Protein AF-A0A5B9VTQ6-F1 (afdb_monomer)

Radius of gyration: 16.83 Å; Cα contacts (8 Å, |Δi|>4): 17; chains: 1; bounding box: 53×27×34 Å

Structure (mmCIF, N/CA/C/O backbone):
data_AF-A0A5B9VTQ6-F1
#
_entry.id   AF-A0A5B9VTQ6-F1
#
loop_
_atom_site.group_PDB
_atom_site.id
_atom_site.type_symbol
_atom_site.label_atom_id
_atom_site.label_alt_id
_atom_site.label_comp_id
_atom_site.label_asym_id
_atom_site.label_entity_id
_atom_site.label_seq_id
_atom_site.pdbx_PDB_ins_code
_atom_site.Cartn_x
_atom_site.Cartn_y
_atom_site.Cartn_z
_atom_site.occupancy
_atom_site.B_iso_or_equiv
_atom_site.auth_seq_id
_atom_site.auth_comp_id
_atom_site.auth_asym_id
_atom_site.auth_atom_id
_atom_site.pdbx_PDB_model_num
ATOM 1 N N . MET A 1 1 ? 37.459 -4.985 -13.655 1.00 42.66 1 MET A N 1
ATOM 2 C CA . MET A 1 1 ? 36.000 -5.107 -13.435 1.00 42.66 1 MET A CA 1
ATOM 3 C C . MET A 1 1 ? 35.798 -5.673 -12.036 1.00 42.66 1 MET A C 1
ATOM 5 O O . MET A 1 1 ? 36.281 -6.767 -11.787 1.00 42.66 1 MET A O 1
ATOM 9 N N . ALA A 1 2 ? 35.221 -4.911 -11.103 1.00 43.94 2 ALA A N 1
ATOM 10 C CA . ALA A 1 2 ? 35.067 -5.323 -9.704 1.00 43.94 2 ALA A CA 1
ATOM 11 C C . ALA A 1 2 ? 33.641 -5.839 -9.449 1.00 43.94 2 ALA A C 1
ATOM 13 O O . ALA A 1 2 ? 32.670 -5.135 -9.717 1.00 43.94 2 ALA A O 1
ATOM 14 N N . THR A 1 3 ? 33.514 -7.065 -8.946 1.00 49.81 3 THR A N 1
ATOM 15 C CA . THR A 1 3 ? 32.240 -7.690 -8.559 1.00 49.81 3 THR A CA 1
ATOM 16 C C . THR A 1 3 ? 31.780 -7.123 -7.207 1.00 49.81 3 THR A C 1
ATOM 18 O O . THR A 1 3 ? 32.586 -7.089 -6.274 1.00 49.81 3 THR A O 1
ATOM 21 N N . PRO A 1 4 ? 30.520 -6.678 -7.037 1.00 55.19 4 PRO A N 1
ATOM 22 C CA . PRO A 1 4 ? 30.078 -6.109 -5.769 1.00 55.19 4 PRO A CA 1
ATOM 23 C C . PRO A 1 4 ? 29.975 -7.201 -4.694 1.00 55.19 4 PRO A C 1
ATOM 25 O O . PRO A 1 4 ? 29.272 -8.200 -4.851 1.00 55.19 4 PRO A O 1
ATOM 28 N N . GLY A 1 5 ? 30.703 -7.005 -3.591 1.00 49.66 5 GLY A N 1
ATOM 29 C CA . GLY A 1 5 ? 30.769 -7.931 -2.464 1.00 49.66 5 GLY A CA 1
ATOM 30 C C . GLY A 1 5 ? 29.407 -8.151 -1.801 1.00 49.66 5 GLY A C 1
ATOM 31 O O . GLY A 1 5 ? 28.708 -7.207 -1.426 1.00 49.66 5 GLY A O 1
ATOM 32 N N . LYS A 1 6 ? 29.039 -9.423 -1.625 1.00 56.25 6 LYS A N 1
ATOM 33 C CA . LYS A 1 6 ? 27.824 -9.857 -0.928 1.00 56.25 6 LYS A CA 1
ATOM 34 C C . LYS A 1 6 ? 27.898 -9.417 0.538 1.00 56.25 6 LYS A C 1
ATOM 36 O O . LYS A 1 6 ? 28.623 -10.016 1.331 1.00 56.25 6 LYS A O 1
ATOM 41 N N . LYS A 1 7 ? 27.151 -8.372 0.911 1.00 58.88 7 LYS A N 1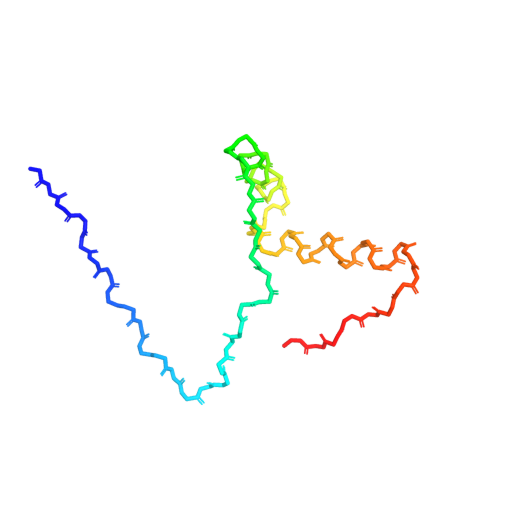
ATOM 42 C CA . LYS A 1 7 ? 27.018 -7.942 2.311 1.00 58.88 7 LYS A CA 1
ATOM 43 C C . LYS A 1 7 ? 26.445 -9.104 3.128 1.00 58.88 7 LYS A C 1
ATOM 45 O O . LYS A 1 7 ? 25.327 -9.557 2.890 1.00 58.88 7 LYS A O 1
ATOM 50 N N . ARG A 1 8 ? 27.247 -9.617 4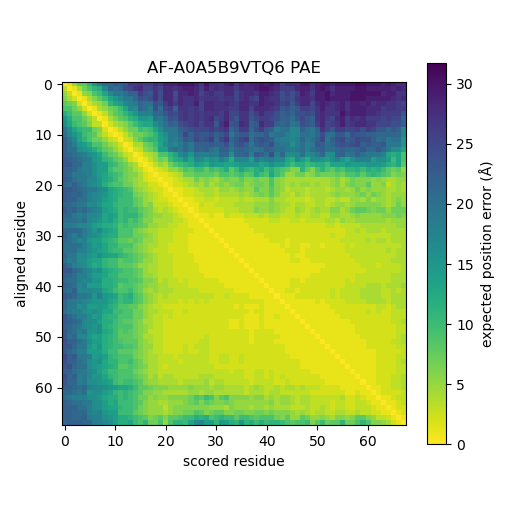.061 1.00 59.16 8 ARG A N 1
ATOM 51 C CA . ARG A 1 8 ? 26.896 -10.722 4.957 1.00 59.16 8 ARG A CA 1
ATOM 52 C C . ARG A 1 8 ? 25.803 -10.223 5.907 1.00 59.16 8 ARG A C 1
ATOM 54 O O . ARG A 1 8 ? 26.050 -9.341 6.723 1.00 59.16 8 ARG A O 1
ATOM 61 N N . GLY A 1 9 ? 24.579 -10.715 5.724 1.00 66.12 9 GLY A N 1
ATOM 62 C CA . GLY A 1 9 ? 23.427 -10.305 6.527 1.00 66.12 9 GLY A CA 1
ATOM 63 C C . GLY A 1 9 ? 23.609 -10.625 8.014 1.00 66.12 9 GLY A C 1
ATOM 64 O O . GLY A 1 9 ? 24.279 -11.595 8.372 1.00 66.12 9 GLY A O 1
ATOM 65 N N . ARG A 1 10 ? 22.999 -9.800 8.875 1.00 71.38 10 ARG A N 1
ATOM 66 C CA . ARG A 1 10 ? 22.915 -10.019 10.327 1.00 71.38 10 ARG A CA 1
ATOM 67 C C . ARG A 1 10 ? 22.257 -11.385 10.603 1.00 71.38 10 ARG A C 1
ATOM 69 O O . ARG A 1 10 ? 21.256 -11.688 9.949 1.00 71.38 10 ARG A O 1
ATOM 76 N N . PRO A 1 11 ? 22.769 -12.196 11.548 1.00 69.69 11 PRO A N 1
ATOM 77 C CA . PRO A 1 11 ? 22.133 -13.456 11.926 1.00 69.69 11 PRO A CA 1
ATOM 78 C C . PRO A 1 11 ? 20.669 -13.225 12.317 1.00 69.69 11 PRO A C 1
ATOM 80 O O . PRO A 1 11 ? 20.375 -12.290 13.067 1.00 69.69 11 PRO A O 1
ATOM 83 N N . LYS A 1 12 ? 19.754 -14.057 11.800 1.00 65.56 12 LYS A N 1
ATOM 84 C CA . LYS A 1 12 ? 18.353 -14.061 12.241 1.00 65.56 12 LYS A CA 1
ATOM 85 C C . LYS A 1 12 ? 18.345 -14.397 13.737 1.00 65.56 12 LYS A C 1
ATOM 87 O O . LYS A 1 12 ? 18.760 -15.486 14.117 1.00 65.56 12 LYS A O 1
ATOM 92 N N . GLY A 1 13 ? 17.943 -13.440 14.573 1.00 68.62 13 GLY A N 1
ATOM 93 C CA . GLY A 1 13 ? 17.719 -13.683 15.998 1.00 68.62 13 GLY A CA 1
ATOM 94 C C . GLY A 1 13 ? 16.521 -14.618 16.220 1.00 68.62 13 GLY A C 1
ATOM 95 O O . GLY A 1 13 ? 15.754 -14.839 15.283 1.00 68.62 13 GLY A O 1
ATOM 96 N N . PRO A 1 14 ? 16.316 -15.128 17.445 1.00 70.19 14 PRO A N 1
ATOM 97 C CA . PRO A 1 14 ? 15.289 -16.127 17.777 1.00 70.19 14 PRO A CA 1
ATOM 98 C C . PRO A 1 14 ? 13.845 -15.581 17.775 1.00 70.19 14 PRO A C 1
ATOM 100 O O . PRO A 1 14 ? 12.962 -16.149 18.408 1.00 70.19 14 PRO A O 1
ATOM 103 N N . GLY A 1 15 ? 13.593 -14.457 17.100 1.00 70.88 15 GLY A N 1
ATOM 104 C CA . GLY A 1 15 ? 12.257 -13.884 16.985 1.00 70.88 15 GLY A CA 1
ATOM 105 C C . GLY A 1 15 ? 11.351 -14.714 16.068 1.00 70.88 15 GLY A C 1
ATOM 106 O O . GLY A 1 15 ? 11.855 -15.474 15.235 1.00 70.88 15 GLY A O 1
ATOM 107 N N . PRO A 1 16 ? 10.021 -14.551 16.185 1.00 72.88 16 PRO A N 1
ATOM 108 C CA . PRO A 1 16 ? 9.070 -15.220 15.308 1.00 72.88 16 PRO A CA 1
ATOM 109 C C . PRO A 1 16 ? 9.420 -14.961 13.840 1.00 72.88 16 PRO A C 1
ATOM 111 O O . PRO A 1 16 ? 9.754 -13.839 13.440 1.00 72.88 16 PRO A O 1
ATOM 114 N N . VAL A 1 17 ? 9.384 -16.025 13.037 1.00 75.56 17 VAL A N 1
ATOM 115 C CA . VAL A 1 17 ? 9.708 -15.952 11.613 1.00 75.56 17 VAL A CA 1
ATOM 116 C C . VAL A 1 17 ? 8.632 -15.113 10.935 1.00 75.56 17 VAL A C 1
ATOM 118 O O . VAL A 1 17 ? 7.475 -15.511 10.872 1.00 75.56 17 VAL A O 1
ATOM 121 N N . ARG A 1 18 ? 9.006 -13.932 10.435 1.00 78.25 18 ARG A N 1
ATOM 122 C CA . ARG A 1 18 ? 8.112 -13.136 9.589 1.00 78.25 18 ARG A CA 1
ATOM 123 C C . ARG A 1 18 ? 7.882 -13.881 8.280 1.00 78.25 18 ARG A C 1
ATOM 125 O O . ARG A 1 18 ? 8.843 -14.214 7.584 1.00 78.25 18 ARG A O 1
ATOM 132 N N . GLU A 1 19 ? 6.620 -14.108 7.954 1.00 83.88 19 GLU A N 1
ATOM 133 C CA . GLU A 1 19 ? 6.216 -14.758 6.714 1.00 83.88 19 GLU A CA 1
ATOM 134 C C . GLU A 1 19 ? 5.998 -13.731 5.603 1.00 83.88 19 GLU A C 1
ATOM 136 O O . GLU A 1 19 ? 5.667 -12.567 5.843 1.00 83.88 19 GLU A O 1
ATOM 141 N N . THR A 1 20 ? 6.205 -14.159 4.358 1.00 85.94 20 THR A N 1
ATOM 142 C CA . THR A 1 20 ? 5.844 -13.334 3.202 1.00 85.94 20 THR A CA 1
ATOM 143 C C . THR A 1 20 ? 4.332 -13.396 3.027 1.00 85.94 20 THR A C 1
ATOM 145 O O . THR A 1 20 ? 3.809 -14.428 2.625 1.00 85.94 20 THR A O 1
ATOM 148 N N . VAL A 1 21 ? 3.640 -12.295 3.326 1.00 86.25 21 VAL A N 1
ATOM 149 C CA . VAL A 1 21 ? 2.169 -12.228 3.261 1.00 86.25 21 VAL A CA 1
ATOM 150 C C . VAL A 1 21 ? 1.670 -12.074 1.821 1.00 86.25 21 VAL A C 1
ATOM 152 O O . VAL A 1 21 ? 0.659 -12.663 1.453 1.00 86.25 21 VAL A O 1
ATOM 155 N N . VAL A 1 22 ? 2.378 -11.302 0.985 1.00 86.19 22 VAL A N 1
ATOM 156 C CA . VAL A 1 22 ? 1.997 -11.053 -0.415 1.00 86.19 22 VAL A CA 1
ATOM 157 C C . VAL A 1 22 ? 3.239 -10.998 -1.303 1.00 86.19 22 VAL A C 1
ATOM 159 O O . VAL A 1 22 ? 4.195 -10.285 -1.001 1.00 86.19 22 VAL A O 1
ATOM 162 N N . ALA A 1 23 ? 3.199 -11.711 -2.430 1.00 89.75 23 ALA A N 1
ATOM 163 C CA . ALA A 1 23 ? 4.159 -11.585 -3.522 1.00 89.75 23 ALA A CA 1
ATOM 164 C C . ALA A 1 23 ? 3.417 -11.170 -4.800 1.00 89.75 23 ALA A C 1
ATOM 166 O O . ALA A 1 23 ? 2.623 -11.939 -5.341 1.00 89.75 23 ALA A O 1
ATOM 167 N N . LEU A 1 24 ? 3.667 -9.949 -5.279 1.00 90.19 24 LEU A N 1
ATOM 168 C CA . LEU A 1 24 ? 3.028 -9.416 -6.483 1.00 90.19 24 LEU A CA 1
ATOM 169 C C . LEU A 1 24 ? 3.909 -9.659 -7.708 1.00 90.19 24 LEU A C 1
ATOM 171 O O . LEU A 1 24 ? 5.099 -9.345 -7.705 1.00 90.19 24 LEU A O 1
ATOM 175 N N . LYS A 1 25 ? 3.306 -10.194 -8.771 1.00 92.19 25 LYS A N 1
ATOM 176 C CA . LYS A 1 25 ? 3.912 -10.248 -10.104 1.00 92.19 25 LYS A CA 1
ATOM 177 C C . LYS A 1 25 ? 3.328 -9.116 -10.940 1.00 92.19 25 LYS A C 1
ATOM 179 O O . LYS A 1 25 ? 2.113 -8.964 -10.999 1.00 92.19 25 LYS A O 1
ATOM 184 N N . GLY A 1 26 ? 4.188 -8.356 -11.602 1.00 92.94 26 GLY A N 1
ATOM 185 C CA . GLY A 1 26 ? 3.784 -7.262 -12.475 1.00 92.94 26 GLY A CA 1
ATOM 186 C C . GLY A 1 26 ? 4.817 -7.022 -13.567 1.00 92.94 26 GLY A C 1
ATOM 187 O O . GLY A 1 26 ? 5.965 -7.455 -13.456 1.00 92.94 26 GLY A O 1
ATOM 188 N N . GLY A 1 27 ? 4.396 -6.349 -14.636 1.00 97.56 27 GLY A N 1
ATOM 189 C CA . GLY A 1 27 ? 5.301 -5.914 -15.699 1.00 97.56 27 GLY A CA 1
ATOM 190 C C . GLY A 1 27 ? 6.218 -4.773 -15.248 1.00 97.56 27 GLY A C 1
ATOM 191 O O . GLY A 1 27 ? 5.947 -4.096 -14.255 1.00 97.56 27 GLY A O 1
ATOM 192 N N . ALA A 1 28 ? 7.282 -4.521 -16.014 1.00 96.69 28 ALA A N 1
ATOM 193 C CA . ALA A 1 28 ? 8.253 -3.466 -15.708 1.00 96.69 28 ALA A CA 1
ATOM 194 C C . ALA A 1 28 ? 7.602 -2.073 -15.609 1.00 96.69 28 ALA A C 1
ATOM 196 O O . ALA A 1 28 ? 7.889 -1.334 -14.672 1.00 96.69 28 ALA A O 1
ATOM 197 N N . ALA A 1 29 ? 6.674 -1.755 -16.518 1.00 97.38 29 ALA A N 1
ATOM 198 C CA . ALA A 1 29 ? 5.940 -0.488 -16.504 1.00 97.38 29 ALA A CA 1
ATOM 199 C C . ALA A 1 29 ? 5.082 -0.322 -15.239 1.00 97.38 29 ALA A C 1
ATOM 201 O O . ALA A 1 29 ? 5.059 0.745 -14.635 1.00 97.38 29 ALA A O 1
ATOM 202 N N . TRP A 1 30 ? 4.425 -1.398 -14.796 1.00 97.12 30 TRP A N 1
ATOM 203 C CA . TRP A 1 30 ? 3.616 -1.372 -13.579 1.00 97.12 30 TRP A CA 1
ATOM 204 C C . TRP A 1 30 ? 4.481 -1.183 -12.328 1.00 97.12 30 TRP A C 1
ATOM 206 O O . TRP A 1 30 ? 4.126 -0.413 -11.440 1.00 97.12 30 TRP A O 1
ATOM 216 N N . LYS A 1 31 ? 5.653 -1.833 -12.284 1.00 95.75 31 LYS A N 1
ATOM 217 C CA . LYS A 1 31 ? 6.619 -1.626 -11.202 1.00 95.75 31 LYS A CA 1
ATOM 218 C C . LYS A 1 31 ? 7.114 -0.176 -11.163 1.00 95.75 31 LYS A C 1
ATOM 220 O O . LYS A 1 31 ? 7.129 0.402 -10.085 1.00 95.75 31 LYS A O 1
ATOM 225 N N . ALA A 1 32 ? 7.482 0.401 -12.309 1.00 97.94 32 ALA A N 1
ATOM 226 C CA . ALA A 1 32 ? 7.966 1.781 -12.382 1.00 97.94 32 ALA A CA 1
ATOM 227 C C . ALA A 1 32 ? 6.919 2.779 -11.871 1.00 97.94 32 ALA A C 1
ATOM 229 O O . ALA A 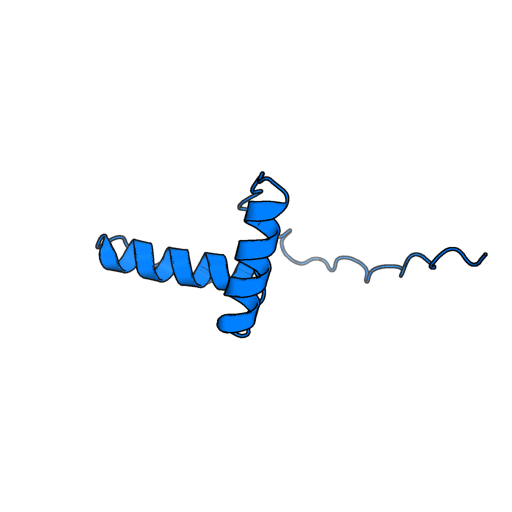1 32 ? 7.225 3.621 -11.034 1.00 97.94 32 ALA A O 1
ATOM 230 N N . TRP A 1 33 ? 5.663 2.607 -12.286 1.00 98.00 33 TRP A N 1
ATOM 231 C CA . TRP A 1 33 ? 4.556 3.406 -11.771 1.00 98.00 33 TRP A CA 1
ATOM 232 C C . TRP A 1 33 ? 4.396 3.271 -10.245 1.00 98.00 33 TRP A C 1
ATOM 234 O O . TRP A 1 33 ? 4.193 4.260 -9.545 1.00 98.00 33 TRP A O 1
ATOM 244 N N . LEU A 1 34 ? 4.531 2.055 -9.704 1.00 96.69 34 LEU A N 1
ATOM 245 C CA . LEU A 1 34 ? 4.438 1.819 -8.262 1.00 96.69 34 LEU A CA 1
ATOM 246 C C . LEU A 1 34 ? 5.611 2.445 -7.486 1.00 96.69 34 LEU A C 1
ATOM 248 O O . LEU A 1 34 ? 5.403 2.955 -6.386 1.00 96.69 34 LEU A O 1
ATOM 252 N N . ASP A 1 35 ? 6.820 2.429 -8.055 1.00 97.44 35 ASP A N 1
ATOM 253 C CA . ASP A 1 35 ? 7.992 3.115 -7.499 1.00 97.44 35 ASP A CA 1
ATOM 254 C C . ASP A 1 35 ? 7.759 4.641 -7.445 1.00 97.44 35 ASP A C 1
ATOM 256 O O . ASP A 1 35 ? 8.013 5.269 -6.416 1.00 97.44 35 ASP A O 1
ATOM 260 N N . GLU A 1 36 ? 7.224 5.236 -8.517 1.00 98.38 36 GLU A N 1
ATOM 261 C CA . GLU A 1 36 ? 6.874 6.664 -8.572 1.00 98.38 36 GLU A CA 1
ATOM 262 C C . GLU A 1 36 ? 5.800 7.032 -7.543 1.00 98.38 36 GLU A C 1
ATOM 264 O O . GLU A 1 36 ? 5.931 8.029 -6.827 1.00 98.38 36 GLU A O 1
ATOM 269 N N . PHE A 1 37 ? 4.760 6.206 -7.418 1.00 97.88 37 PHE A N 1
ATOM 270 C CA . PHE A 1 37 ? 3.699 6.426 -6.440 1.00 97.88 37 PHE A CA 1
ATOM 271 C C . PHE A 1 37 ? 4.222 6.341 -5.000 1.00 97.88 37 PHE A C 1
ATOM 273 O O . PHE A 1 37 ? 3.935 7.214 -4.178 1.00 97.88 37 PHE A O 1
ATOM 280 N N . ALA A 1 38 ? 5.053 5.341 -4.697 1.00 98.00 38 ALA A N 1
ATOM 281 C CA . ALA A 1 38 ? 5.683 5.215 -3.387 1.00 98.00 38 ALA A CA 1
ATOM 282 C C . ALA A 1 38 ? 6.572 6.431 -3.062 1.00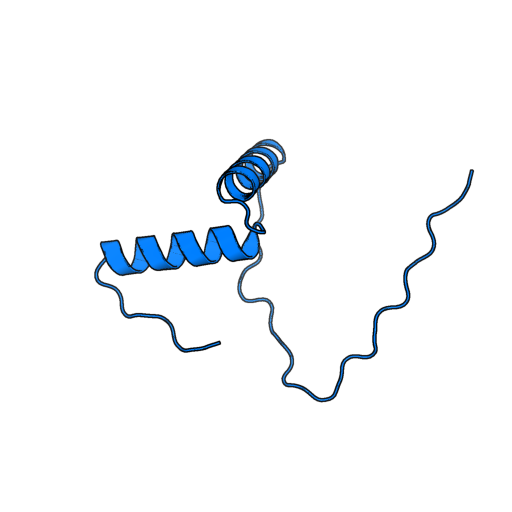 98.00 38 ALA A C 1
ATOM 284 O O . ALA A 1 38 ? 6.494 6.981 -1.958 1.00 98.00 38 ALA A O 1
ATOM 285 N N . ALA A 1 39 ? 7.342 6.916 -4.044 1.00 98.06 39 ALA A N 1
ATOM 286 C CA . ALA A 1 39 ? 8.157 8.120 -3.910 1.00 98.06 39 ALA A CA 1
ATOM 287 C C . ALA A 1 39 ? 7.310 9.374 -3.639 1.00 98.06 39 ALA A C 1
ATOM 289 O O . ALA A 1 39 ? 7.660 10.170 -2.765 1.00 98.06 39 ALA A O 1
ATOM 290 N N . HIS A 1 40 ? 6.174 9.528 -4.326 1.00 98.00 40 HIS A N 1
ATOM 291 C CA . HIS A 1 40 ? 5.233 10.624 -4.089 1.00 98.00 40 HIS A CA 1
ATOM 292 C C . HIS A 1 40 ? 4.703 10.621 -2.647 1.00 98.00 40 HIS A C 1
ATOM 294 O O . HIS A 1 40 ? 4.688 11.660 -1.985 1.00 98.00 40 HIS A O 1
ATOM 300 N N . CYS A 1 41 ? 4.353 9.443 -2.124 1.00 96.88 41 CYS A N 1
ATOM 301 C CA . CYS A 1 41 ? 3.926 9.271 -0.735 1.00 96.88 41 CYS A CA 1
ATOM 302 C C . CYS A 1 41 ? 5.074 9.368 0.285 1.00 96.88 41 CYS A C 1
ATOM 304 O O . CYS A 1 41 ? 4.804 9.402 1.483 1.00 96.88 41 CYS A O 1
ATOM 306 N N . ARG A 1 42 ? 6.339 9.414 -0.165 1.00 97.38 42 ARG A N 1
ATOM 307 C CA . ARG A 1 42 ? 7.551 9.341 0.673 1.00 97.38 42 ARG A CA 1
ATOM 308 C C . ARG A 1 42 ? 7.601 8.075 1.539 1.00 97.38 42 ARG A C 1
ATOM 310 O O . ARG A 1 42 ? 8.025 8.119 2.692 1.00 97.38 42 ARG A O 1
ATOM 317 N N . LEU A 1 43 ? 7.167 6.952 0.973 1.00 96.38 43 LEU A N 1
ATOM 318 C CA . LEU A 1 43 ? 7.096 5.647 1.630 1.00 96.38 43 LEU A CA 1
ATOM 319 C C . LEU A 1 43 ? 7.839 4.582 0.812 1.00 96.38 43 LEU A C 1
ATOM 321 O O . LEU A 1 43 ? 8.133 4.773 -0.368 1.00 96.38 43 LEU A O 1
ATOM 325 N N . GLY A 1 44 ? 8.145 3.442 1.436 1.00 95.38 44 GLY A N 1
ATOM 326 C CA . GLY A 1 44 ? 8.540 2.246 0.694 1.00 95.38 44 GLY A CA 1
ATOM 327 C C . GLY A 1 44 ? 7.324 1.588 0.039 1.00 95.38 44 GLY A C 1
ATOM 328 O O . GLY A 1 44 ? 6.219 1.683 0.562 1.00 95.38 44 GLY A O 1
ATOM 329 N N . ILE A 1 45 ? 7.521 0.853 -1.062 1.00 94.38 45 ILE A N 1
ATOM 330 C CA . ILE A 1 45 ? 6.426 0.185 -1.797 1.00 94.38 45 ILE A CA 1
ATOM 331 C C . ILE A 1 45 ? 5.528 -0.655 -0.875 1.00 94.38 45 ILE A C 1
ATOM 333 O O . ILE A 1 45 ? 4.306 -0.615 -0.997 1.00 94.38 45 ILE A O 1
ATOM 337 N N . ALA A 1 46 ? 6.122 -1.416 0.049 1.00 92.06 46 ALA A N 1
ATOM 338 C CA . ALA A 1 46 ? 5.365 -2.252 0.978 1.00 92.06 46 ALA A CA 1
ATOM 339 C C . ALA A 1 46 ? 4.456 -1.416 1.896 1.00 92.06 46 ALA A C 1
ATOM 341 O O . ALA A 1 46 ? 3.287 -1.759 2.062 1.00 92.06 46 ALA A O 1
ATOM 342 N N . ASP A 1 47 ? 4.968 -0.301 2.423 1.00 94.06 47 ASP A N 1
ATOM 343 C CA . ASP A 1 47 ? 4.210 0.610 3.285 1.00 94.06 47 ASP A CA 1
ATOM 344 C C . ASP A 1 47 ? 3.121 1.336 2.485 1.00 94.06 47 ASP A C 1
ATOM 346 O O . ASP A 1 47 ? 1.994 1.478 2.951 1.00 94.06 47 ASP A O 1
ATOM 350 N N . THR A 1 48 ? 3.417 1.738 1.244 1.00 96.25 48 THR A N 1
ATOM 351 C CA . THR A 1 48 ? 2.434 2.327 0.324 1.00 96.25 48 THR A CA 1
ATOM 352 C C . THR A 1 48 ? 1.276 1.368 0.055 1.00 96.25 48 THR A C 1
ATOM 354 O O . THR A 1 48 ? 0.116 1.771 0.137 1.00 96.25 48 THR A O 1
ATOM 357 N N . ILE A 1 49 ? 1.567 0.092 -0.225 1.00 94.69 49 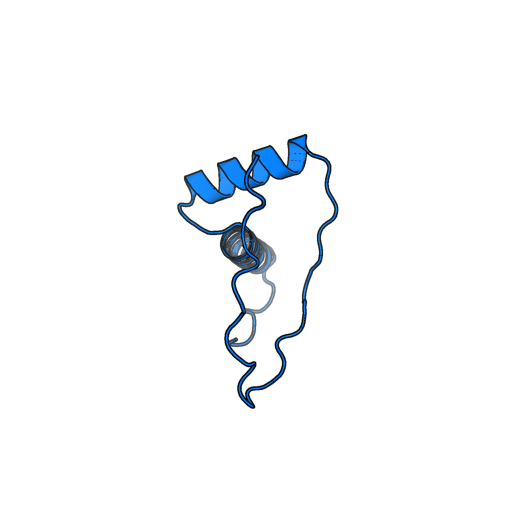ILE A N 1
ATOM 358 C CA . ILE A 1 49 ? 0.536 -0.935 -0.427 1.00 94.69 49 ILE A CA 1
ATOM 359 C C . ILE A 1 49 ? -0.273 -1.136 0.856 1.00 94.69 49 ILE A C 1
ATOM 361 O O . ILE A 1 49 ? -1.496 -1.211 0.796 1.00 94.69 49 ILE A O 1
ATOM 365 N N . GLU A 1 50 ? 0.377 -1.202 2.018 1.00 93.12 50 GLU A N 1
ATOM 366 C CA . GLU A 1 50 ? -0.320 -1.323 3.299 1.00 93.12 50 GLU A CA 1
ATOM 367 C C . GLU A 1 50 ? -1.284 -0.157 3.547 1.00 93.12 50 GLU A C 1
ATOM 369 O O . GLU A 1 50 ? -2.446 -0.396 3.870 1.00 93.12 50 GLU A O 1
ATOM 374 N N . GLN A 1 51 ? -0.840 1.086 3.353 1.00 95.00 51 GLN A N 1
ATOM 375 C CA . GLN A 1 51 ? -1.694 2.266 3.504 1.00 95.00 51 GLN A CA 1
ATOM 376 C C . GLN A 1 51 ? -2.872 2.236 2.524 1.00 95.00 51 GLN A C 1
ATOM 378 O O . GLN A 1 51 ? -4.011 2.477 2.922 1.00 95.00 51 GLN A O 1
ATOM 383 N N . ALA A 1 52 ? 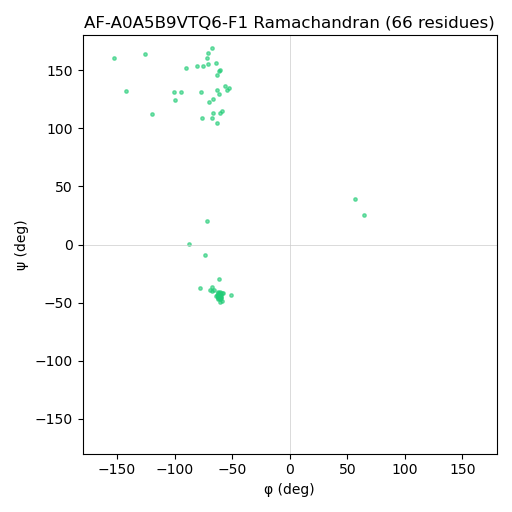-2.630 1.866 1.263 1.00 95.06 52 ALA A N 1
ATOM 384 C CA . ALA A 1 52 ? -3.692 1.721 0.272 1.00 95.06 52 ALA A CA 1
ATOM 385 C C . ALA A 1 52 ? -4.722 0.649 0.678 1.00 95.06 52 ALA A C 1
ATOM 387 O O . ALA A 1 52 ? -5.925 0.867 0.540 1.00 95.06 52 ALA A O 1
ATOM 388 N N . LEU A 1 53 ? -4.272 -0.484 1.231 1.00 94.38 53 LEU A N 1
ATOM 389 C CA . LEU A 1 53 ? -5.157 -1.540 1.731 1.00 94.38 53 LEU A CA 1
ATOM 390 C C . LEU A 1 53 ? -5.991 -1.081 2.933 1.00 94.38 53 LEU A C 1
ATOM 392 O O . LEU A 1 53 ? -7.169 -1.424 3.009 1.00 94.38 53 LEU A O 1
ATOM 396 N N . LEU A 1 54 ? -5.413 -0.296 3.849 1.00 94.88 54 LEU A N 1
ATOM 397 C CA . LEU A 1 54 ? -6.138 0.286 4.984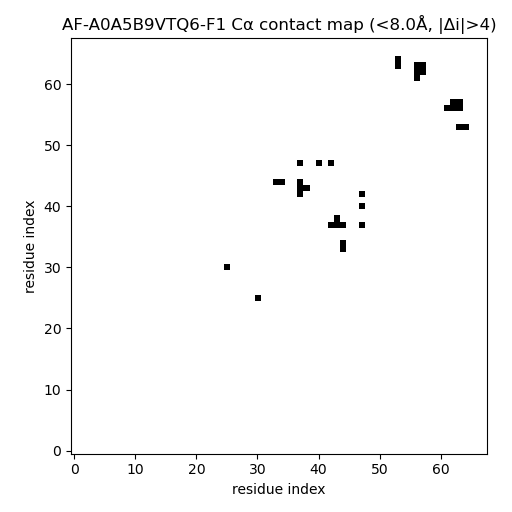 1.00 94.88 54 LEU A CA 1
ATOM 398 C C . LEU A 1 54 ? -7.251 1.230 4.520 1.00 94.88 54 LEU A C 1
ATOM 400 O O . LEU A 1 54 ? -8.384 1.127 4.992 1.00 94.88 54 LEU A O 1
ATOM 404 N N . VAL A 1 55 ? -6.938 2.124 3.577 1.00 96.12 55 VAL A N 1
ATOM 405 C CA . VAL A 1 55 ? -7.916 3.052 2.991 1.00 96.12 55 VAL A CA 1
ATOM 406 C C . VAL A 1 55 ? -9.029 2.273 2.299 1.00 96.12 55 VAL A C 1
ATOM 408 O O . VAL A 1 55 ? -10.201 2.485 2.604 1.00 96.12 55 VAL A O 1
ATOM 411 N N . TYR A 1 56 ? -8.673 1.304 1.454 1.00 96.75 56 TYR A N 1
ATOM 412 C CA . TYR A 1 56 ? -9.648 0.485 0.740 1.00 96.75 56 TYR A CA 1
ATOM 413 C C . TYR A 1 56 ? -10.552 -0.318 1.690 1.00 96.75 56 TYR A C 1
ATOM 415 O O . TYR A 1 56 ? -11.765 -0.371 1.498 1.00 96.75 56 TYR A O 1
ATOM 423 N N . ALA A 1 57 ? -9.991 -0.916 2.746 1.00 96.75 57 ALA A N 1
ATOM 424 C CA . ALA A 1 57 ? -10.767 -1.630 3.759 1.00 96.75 57 ALA A CA 1
ATOM 425 C C . ALA A 1 57 ? -11.768 -0.699 4.458 1.00 96.75 57 ALA A C 1
ATOM 427 O O . ALA A 1 57 ? -12.948 -1.036 4.560 1.00 96.75 57 ALA A O 1
ATOM 428 N N . LYS A 1 58 ? -11.320 0.495 4.867 1.00 96.44 58 LYS A N 1
ATOM 429 C CA . LYS A 1 58 ? -12.166 1.511 5.501 1.00 96.44 58 LYS A CA 1
ATOM 430 C C . LYS A 1 58 ? -13.306 1.961 4.585 1.00 96.44 58 LYS A C 1
ATOM 432 O O . LYS A 1 58 ? -14.450 2.002 5.026 1.00 96.44 58 LYS A O 1
ATOM 437 N N . GLU A 1 59 ? -13.019 2.258 3.319 1.00 97.75 59 GLU A N 1
ATOM 438 C CA . GLU A 1 59 ? -14.026 2.670 2.326 1.00 97.75 59 GLU A CA 1
ATOM 439 C C . GLU A 1 59 ? -15.085 1.593 2.075 1.00 97.75 59 GLU A C 1
ATOM 441 O O . GLU A 1 59 ? -16.238 1.898 1.775 1.00 97.75 59 GLU A O 1
ATOM 446 N N . ARG A 1 60 ? -14.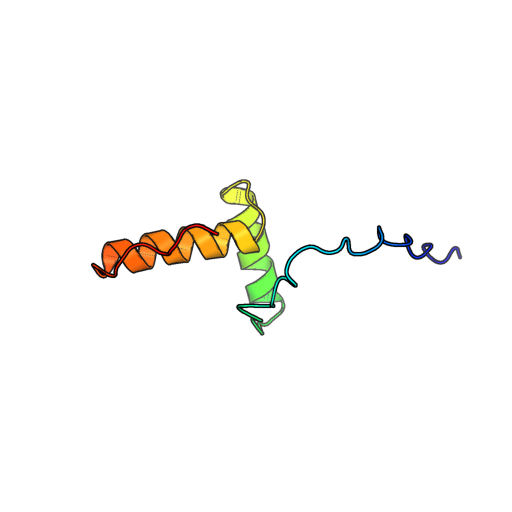713 0.320 2.233 1.00 97.69 60 ARG A N 1
ATOM 447 C CA . ARG A 1 60 ? -15.628 -0.820 2.116 1.00 97.69 60 ARG A CA 1
ATOM 448 C C . ARG A 1 60 ? -16.344 -1.174 3.421 1.00 97.69 60 ARG A C 1
ATOM 450 O O . ARG A 1 60 ? -17.111 -2.132 3.429 1.00 97.69 60 ARG A O 1
ATOM 457 N N . GLY A 1 61 ? -16.093 -0.447 4.511 1.00 96.50 61 GLY A N 1
ATOM 458 C CA . GLY A 1 61 ? -16.625 -0.778 5.835 1.00 96.50 61 GLY A CA 1
ATOM 459 C C . GLY A 1 61 ? -16.102 -2.111 6.379 1.00 96.50 61 GLY A C 1
ATOM 460 O O . GLY A 1 61 ? -16.776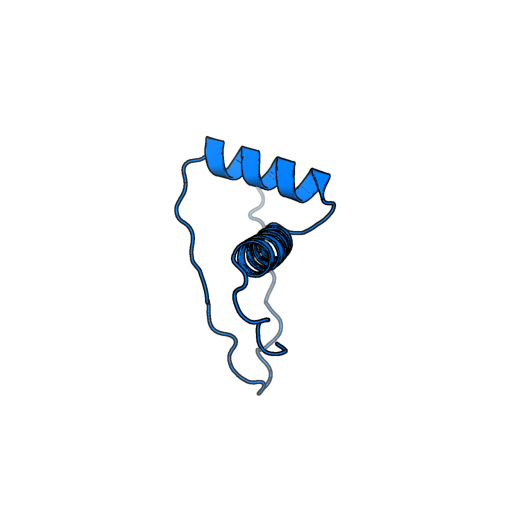 -2.765 7.173 1.00 96.50 61 GLY A O 1
ATOM 461 N N . PHE A 1 62 ? -14.924 -2.550 5.931 1.00 96.62 62 PHE A N 1
ATOM 462 C CA . PHE A 1 62 ? -14.275 -3.748 6.448 1.00 96.62 62 PHE A CA 1
ATOM 463 C C . PHE A 1 62 ? -13.553 -3.450 7.768 1.00 96.62 62 PHE A C 1
ATOM 465 O O . PHE A 1 62 ? -13.138 -2.322 8.031 1.00 96.62 62 PHE A O 1
ATOM 472 N N . ARG A 1 63 ? -13.401 -4.479 8.610 1.00 94.25 63 ARG A N 1
ATOM 473 C CA . ARG A 1 63 ? -12.759 -4.357 9.927 1.00 94.25 63 ARG A CA 1
ATOM 474 C C . ARG A 1 63 ? -11.306 -3.884 9.824 1.00 94.25 63 ARG A C 1
ATOM 476 O O . ARG A 1 63 ? -10.600 -4.220 8.873 1.00 94.25 63 ARG A O 1
ATOM 483 N N . GLU A 1 64 ? -10.849 -3.183 10.858 1.00 89.88 64 GLU A N 1
ATOM 484 C CA . GLU A 1 64 ? -9.445 -2.797 11.001 1.00 89.88 64 GLU A CA 1
ATOM 485 C C . GLU A 1 64 ? -8.537 -4.034 11.135 1.00 89.88 64 GLU A C 1
ATOM 487 O O . GLU A 1 64 ? -8.955 -5.056 11.700 1.00 89.88 64 GLU A O 1
ATOM 492 N N . PRO A 1 65 ? -7.299 -3.988 10.610 1.00 89.38 65 PRO A N 1
ATOM 493 C CA . PRO A 1 65 ? -6.379 -5.104 10.753 1.00 89.38 65 PRO A CA 1
ATOM 494 C C . PRO A 1 65 ? -5.869 -5.234 12.197 1.00 89.38 65 PRO A C 1
ATOM 496 O O . PRO A 1 65 ? -5.809 -4.250 12.937 1.00 89.38 65 PRO A O 1
ATOM 499 N N . PRO A 1 66 ? -5.446 -6.443 12.604 1.00 87.69 66 PRO A N 1
ATOM 500 C CA . PRO A 1 66 ? -4.780 -6.635 13.885 1.00 87.69 66 PRO A CA 1
ATOM 501 C C . PRO A 1 66 ? -3.437 -5.889 13.930 1.00 87.69 66 PRO A C 1
ATOM 503 O O . PRO A 1 66 ? -2.806 -5.643 12.899 1.00 87.69 66 PRO A O 1
ATOM 506 N N . LYS A 1 67 ? -2.975 -5.569 15.144 1.00 81.88 67 LYS A N 1
ATOM 507 C CA . LYS A 1 67 ? -1.640 -4.990 15.364 1.00 81.88 67 LYS A CA 1
ATOM 508 C C . LYS A 1 67 ? -0.556 -5.988 14.928 1.00 81.88 67 LYS A C 1
ATOM 510 O O . LYS A 1 67 ? -0.649 -7.168 15.266 1.00 81.88 67 LYS A O 1
ATOM 515 N N . ARG A 1 68 ? 0.426 -5.497 14.166 1.00 70.94 68 ARG A N 1
ATOM 516 C CA . ARG A 1 68 ? 1.581 -6.252 13.648 1.00 70.94 68 ARG A CA 1
ATOM 517 C C . ARG A 1 68 ? 2.747 -6.290 14.627 1.00 70.94 68 ARG A C 1
ATOM 519 O O . ARG A 1 68 ? 2.870 -5.333 15.423 1.00 70.94 68 ARG A O 1
#

Sequence (68 aa):
MATPGKKRGRPKGPGPVRETVVALKGGAAWKAWLDEFAAHCRLGIADTIEQALLVYAKERGFREPPKR

Mean predicted aligned error: 9.24 Å

Solvent-accessible surface area (backbone atoms only — not comparable to full-atom values): 4671 Å² total; per-residue (Å²): 138,86,81,85,78,81,78,80,74,80,79,85,64,97,62,84,81,84,74,87,87,79,86,88,85,75,54,74,69,58,48,52,53,45,53,51,51,12,53,74,71,72,42,53,58,71,57,41,51,51,53,51,49,53,52,53,31,53,79,69,71,46,79,83,79,79,90,129

Foldseek 3Di:
DDDDDDDDDDPDDPDDDDDDPDDDDDDPVVVVVLVVVCVVVVHDSVVSVVVVVQVVCVVVVHDDDDDD

Organism: NCBI:txid406548

Secondary structure (DSSP, 8-state):
-PPPP---PPP--SS------------HHHHHHHHHHHHHHTS-HHHHHHHHHHHHHHHTTPPPPPP-

pLDDT: mean 85.52, std 15.52, range [42.66, 98.38]

Nearest PDB structures (foldseek):
  5x3t-assembly1_G  TM=6.180E-01  e=1.356E+00  Mycobacterium tuberculosis H37Rv
  6sbx-assembly1_C  TM=5.873E-01  e=8.423E+00  Myxococcus xanthus